Protein AF-A0AA35S263-F1 (afdb_monomer_lite)

Radius of gyration: 18.03 Å; chains: 1; bounding box: 38×38×39 Å

Secondary structure (DSSP, 8-state):
-------SS-S-HHHHHHHHHHT-TTSTT------S--S---HHHHHHHHHHH-TTSTT---TT--

Foldseek 3Di:
DDDDPDDPDPPDPVSVVVVCLCPDPPRPPNPDDDDPQPDPPDPVSVVVVVLCPDPPRPNHDDPDDD

pLDDT: mean 72.18, std 11.09, range [39.94, 86.5]

Sequence (66 aa):
MSSSGGYPGTGTKADKDNHSDQCNPNNQEYDGHKKGYPGTGTKSDLDNHADQLNPNNSKYTPKGGK

Structure (mmCIF, N/CA/C/O backbone):
data_AF-A0AA35S263-F1
#
_entry.id   AF-A0AA35S263-F1
#
loop_
_atom_site.group_PDB
_atom_site.id
_atom_site.type_symbol
_atom_site.label_atom_id
_atom_site.label_alt_id
_atom_site.label_comp_id
_atom_site.label_asym_id
_atom_site.label_entity_id
_atom_site.label_seq_id
_atom_site.pdbx_PDB_ins_code
_atom_site.Cartn_x
_atom_site.Cartn_y
_atom_site.Cartn_z
_atom_site.occupancy
_atom_site.B_iso_or_equiv
_atom_site.auth_seq_id
_atom_site.auth_comp_id
_atom_site.auth_asym_id
_atom_site.auth_atom_id
_atom_site.pdbx_PDB_model_num
ATOM 1 N N . MET A 1 1 ? 8.701 -28.254 -8.850 1.00 39.94 1 MET A N 1
ATOM 2 C CA . MET A 1 1 ? 9.743 -27.248 -8.548 1.00 39.94 1 MET A CA 1
ATOM 3 C C . MET A 1 1 ? 9.058 -25.969 -8.095 1.00 39.94 1 MET A C 1
ATOM 5 O O . MET A 1 1 ? 7.939 -25.722 -8.520 1.00 39.94 1 MET A O 1
ATOM 9 N N . SER A 1 2 ? 9.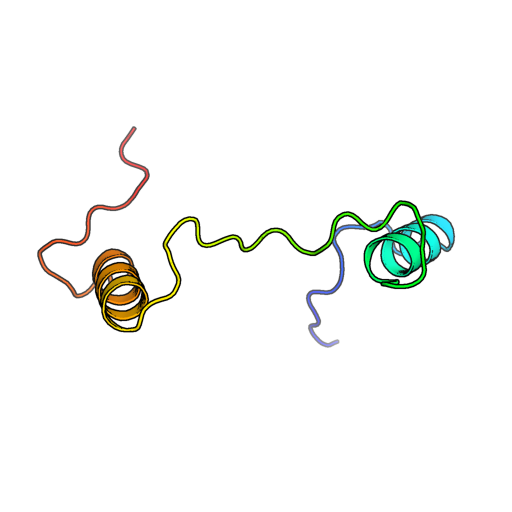697 -25.264 -7.165 1.00 43.34 2 SER A N 1
ATOM 10 C CA . SER A 1 2 ? 9.197 -24.194 -6.298 1.00 43.34 2 SER A CA 1
ATOM 11 C C . SER A 1 2 ? 8.332 -23.095 -6.918 1.00 43.34 2 SER A C 1
ATOM 13 O O . SER A 1 2 ? 8.691 -22.483 -7.915 1.00 43.34 2 SER A O 1
ATOM 15 N N . SER A 1 3 ? 7.250 -22.808 -6.192 1.00 61.62 3 SER A N 1
ATOM 16 C CA . SER A 1 3 ? 6.802 -21.489 -5.719 1.00 61.62 3 SER A CA 1
ATOM 17 C C . SER A 1 3 ? 7.688 -20.281 -6.075 1.00 61.62 3 SER A C 1
ATOM 19 O O . SER A 1 3 ? 8.827 -20.208 -5.619 1.00 61.62 3 SER A O 1
ATOM 21 N N . SER A 1 4 ? 7.123 -19.283 -6.757 1.00 45.12 4 SER A N 1
ATOM 22 C CA . SER A 1 4 ? 7.168 -17.885 -6.300 1.00 45.12 4 SER A CA 1
ATOM 23 C C . SER A 1 4 ? 6.126 -17.054 -7.060 1.00 45.12 4 SER A C 1
ATOM 25 O O . SER A 1 4 ? 6.087 -17.022 -8.287 1.00 45.12 4 SER A O 1
ATOM 27 N N . GLY A 1 5 ? 5.219 -16.421 -6.315 1.00 51.06 5 GLY A N 1
ATOM 28 C CA . GLY A 1 5 ? 4.219 -15.503 -6.853 1.00 51.06 5 GLY A CA 1
ATOM 29 C C . GLY A 1 5 ? 4.861 -14.184 -7.275 1.00 51.06 5 GLY A C 1
ATOM 30 O O . GLY A 1 5 ? 4.887 -13.237 -6.495 1.00 51.06 5 GLY A O 1
ATOM 31 N N . GLY A 1 6 ? 5.394 -14.136 -8.494 1.00 54.72 6 GLY A N 1
ATOM 32 C CA . GLY A 1 6 ? 5.914 -12.925 -9.123 1.00 54.72 6 GLY A CA 1
ATOM 33 C C . GLY A 1 6 ? 5.073 -12.545 -10.336 1.00 54.72 6 GLY A C 1
ATOM 34 O O . GLY A 1 6 ? 4.855 -13.393 -11.189 1.00 54.72 6 GLY A O 1
ATOM 35 N N . TYR A 1 7 ? 4.626 -11.284 -10.356 1.00 52.81 7 TYR A N 1
ATOM 36 C CA . TYR A 1 7 ? 4.075 -10.483 -11.464 1.00 52.81 7 TYR A CA 1
ATOM 37 C C . TYR A 1 7 ? 3.109 -11.208 -12.429 1.00 52.81 7 TYR A C 1
ATOM 39 O O . TYR A 1 7 ? 3.541 -12.081 -13.176 1.00 52.81 7 TYR A O 1
ATOM 47 N N . PRO A 1 8 ? 1.825 -10.805 -12.533 1.00 59.44 8 PRO A N 1
ATOM 48 C CA . PRO A 1 8 ? 0.863 -11.390 -13.477 1.00 59.44 8 PRO A CA 1
ATOM 49 C C . PRO A 1 8 ? 1.123 -10.968 -14.943 1.00 59.44 8 PRO A C 1
ATOM 51 O O . PRO A 1 8 ? 0.189 -10.710 -15.694 1.00 59.44 8 PRO A O 1
ATOM 54 N N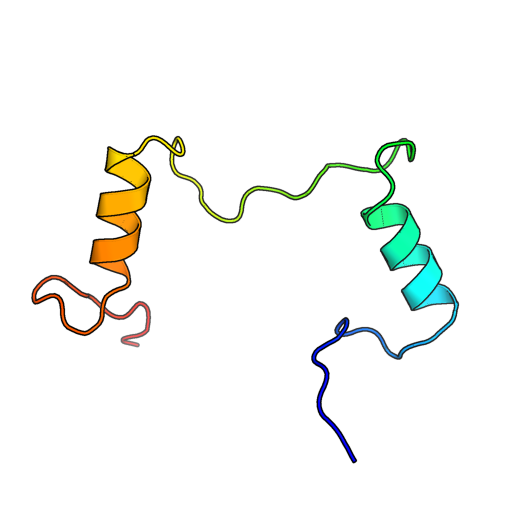 . GLY A 1 9 ? 2.389 -10.847 -15.346 1.00 61.09 9 GLY A N 1
ATOM 55 C CA . GLY A 1 9 ? 2.818 -10.628 -16.723 1.00 61.09 9 GLY A CA 1
ATOM 56 C C . GLY A 1 9 ? 3.327 -11.931 -17.331 1.00 61.09 9 GLY A C 1
ATOM 57 O O . GLY A 1 9 ? 3.797 -12.821 -16.625 1.00 61.09 9 GLY A O 1
ATOM 58 N N . THR A 1 10 ? 3.289 -12.038 -18.656 1.00 68.00 10 THR A N 1
ATOM 59 C CA . THR A 1 10 ? 3.740 -13.224 -19.410 1.00 68.00 10 THR A CA 1
ATOM 60 C C . THR A 1 10 ? 5.250 -13.505 -19.312 1.00 68.00 10 THR A C 1
ATOM 62 O O . THR A 1 10 ? 5.761 -14.418 -19.959 1.00 68.00 10 THR A O 1
ATOM 65 N N . GLY A 1 11 ? 5.980 -12.740 -18.493 1.00 67.81 11 GLY A N 1
ATOM 66 C CA . GLY A 1 11 ? 7.419 -12.869 -18.265 1.00 67.81 11 GLY A CA 1
ATOM 67 C C . GLY A 1 11 ? 8.267 -12.370 -19.435 1.00 67.81 11 GLY A C 1
ATOM 68 O O . GLY A 1 11 ? 9.477 -12.606 -19.460 1.00 67.81 11 GLY A O 1
ATOM 69 N N . THR A 1 12 ? 7.653 -11.692 -20.407 1.00 77.56 12 THR A N 1
ATOM 70 C CA . THR A 1 12 ? 8.344 -11.174 -21.587 1.00 77.56 12 THR A CA 1
ATOM 71 C C . THR A 1 12 ? 9.247 -10.000 -21.218 1.00 77.56 12 THR A C 1
ATOM 73 O O . THR A 1 12 ? 9.117 -9.385 -20.157 1.00 77.56 12 THR A O 1
ATOM 76 N N . LYS A 1 13 ? 10.181 -9.654 -22.112 1.00 78.69 13 LYS A N 1
ATOM 77 C CA . LYS A 1 13 ? 11.016 -8.462 -21.929 1.00 78.69 13 LYS A CA 1
ATOM 78 C C . LYS A 1 13 ? 10.165 -7.192 -21.766 1.00 78.69 13 LYS A C 1
ATOM 80 O O . LYS A 1 13 ? 10.463 -6.400 -20.884 1.00 78.69 13 LYS A O 1
ATOM 85 N N . ALA A 1 14 ? 9.085 -7.058 -22.533 1.00 76.31 14 ALA A N 1
ATOM 86 C CA . ALA A 1 14 ? 8.166 -5.929 -22.419 1.00 76.31 14 ALA A CA 1
ATOM 87 C C . ALA A 1 14 ? 7.490 -5.858 -21.037 1.00 76.31 14 ALA A C 1
ATOM 89 O O . ALA A 1 14 ? 7.398 -4.780 -20.461 1.00 76.31 14 ALA A O 1
ATOM 90 N N . ASP A 1 15 ? 7.090 -7.000 -20.462 1.00 72.81 15 ASP A N 1
ATOM 91 C CA . ASP A 1 15 ? 6.513 -7.041 -19.108 1.00 72.81 15 ASP A CA 1
ATOM 92 C C . ASP A 1 15 ? 7.521 -6.584 -18.044 1.00 72.81 15 ASP A C 1
ATOM 94 O O . ASP A 1 15 ? 7.172 -5.873 -17.102 1.00 72.81 15 ASP A O 1
ATOM 98 N N . LYS A 1 16 ? 8.788 -6.986 -18.195 1.00 77.69 16 LYS A N 1
ATOM 99 C CA . LYS A 1 16 ? 9.873 -6.602 -17.283 1.00 77.69 16 LYS A CA 1
ATOM 100 C C . LYS A 1 16 ? 10.235 -5.126 -17.394 1.00 77.69 16 LYS A C 1
ATOM 102 O O . LYS A 1 16 ? 10.489 -4.503 -16.364 1.00 77.69 16 LYS A O 1
ATOM 107 N N . ASP A 1 17 ? 10.267 -4.592 -18.609 1.00 80.62 17 ASP A N 1
ATOM 108 C CA . ASP A 1 17 ? 10.526 -3.174 -18.860 1.00 80.62 17 ASP A CA 1
ATOM 109 C C . ASP A 1 17 ? 9.388 -2.332 -18.261 1.00 80.62 17 ASP A C 1
ATOM 111 O O . ASP A 1 17 ? 9.647 -1.497 -17.401 1.00 80.62 17 ASP A O 1
ATOM 115 N N . ASN A 1 18 ? 8.126 -2.671 -18.561 1.00 78.19 18 ASN A N 1
ATOM 116 C CA . ASN A 1 18 ? 6.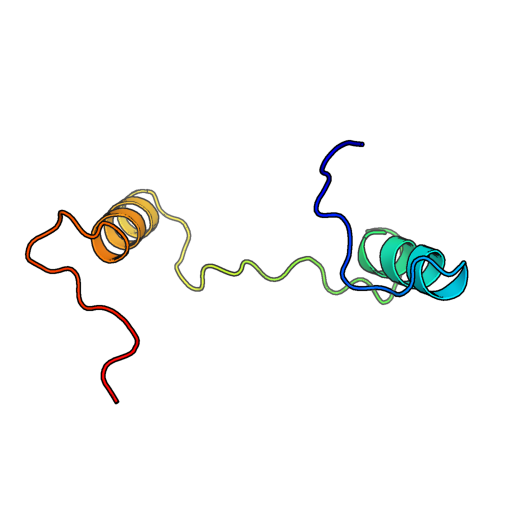951 -2.015 -17.978 1.00 78.19 18 ASN A CA 1
ATOM 117 C C . ASN A 1 18 ? 6.962 -2.045 -16.445 1.00 78.19 18 ASN A C 1
ATOM 119 O O . ASN A 1 18 ? 6.711 -1.030 -15.802 1.00 78.19 18 ASN A O 1
ATOM 123 N N . HIS A 1 19 ? 7.272 -3.195 -15.841 1.00 77.44 19 HIS A N 1
ATOM 124 C CA . HIS A 1 19 ? 7.384 -3.293 -14.387 1.00 77.44 19 HIS A CA 1
ATOM 125 C C . HIS A 1 19 ? 8.519 -2.412 -13.844 1.00 77.44 19 HIS A C 1
ATOM 127 O O . HIS A 1 19 ? 8.369 -1.763 -12.812 1.00 77.44 19 HIS A O 1
ATOM 133 N N . SER A 1 20 ? 9.667 -2.390 -14.523 1.00 80.19 20 SER A N 1
ATOM 134 C CA . SER A 1 20 ? 10.808 -1.562 -14.120 1.00 80.19 20 SER A CA 1
ATOM 135 C C . SER A 1 20 ? 10.452 -0.078 -14.178 1.00 80.19 20 SER A C 1
ATOM 137 O O . SER A 1 20 ? 10.738 0.648 -13.231 1.00 80.19 20 SER A O 1
ATOM 139 N N . ASP A 1 21 ? 9.749 0.347 -15.226 1.00 81.56 21 ASP A N 1
ATOM 140 C CA . ASP A 1 21 ? 9.298 1.725 -15.414 1.00 81.56 21 ASP A CA 1
ATOM 141 C C . ASP A 1 21 ? 8.239 2.134 -14.383 1.00 81.56 21 ASP A C 1
ATOM 143 O O . ASP A 1 21 ? 8.292 3.248 -13.858 1.00 81.56 21 ASP A O 1
ATOM 147 N N . GLN A 1 22 ? 7.321 1.226 -14.030 1.00 76.75 22 GLN A N 1
ATOM 148 C CA . GLN A 1 22 ? 6.304 1.430 -12.991 1.00 76.75 22 GLN A CA 1
ATOM 149 C C . GLN A 1 22 ? 6.865 1.461 -11.566 1.00 76.75 22 GLN A C 1
ATOM 151 O O . GLN A 1 22 ? 6.183 1.936 -10.660 1.00 76.75 22 GLN A O 1
ATOM 156 N N . CYS A 1 23 ? 8.076 0.949 -11.347 1.00 79.62 23 CYS A N 1
ATOM 157 C CA . CYS A 1 23 ? 8.738 0.927 -10.042 1.00 79.62 23 CYS A CA 1
ATOM 158 C C . CYS A 1 23 ? 9.946 1.871 -9.961 1.00 79.62 23 CYS A C 1
ATOM 160 O O . CYS A 1 23 ? 10.627 1.892 -8.935 1.00 79.62 23 CYS A O 1
ATOM 162 N N . ASN A 1 24 ? 10.237 2.635 -11.015 1.00 81.88 24 ASN A N 1
ATOM 163 C CA . ASN A 1 24 ? 11.368 3.550 -11.056 1.00 81.88 24 ASN A CA 1
ATOM 164 C C . ASN A 1 24 ? 10.948 4.953 -10.579 1.00 81.88 24 ASN A C 1
ATOM 166 O O . ASN A 1 24 ? 10.325 5.680 -11.347 1.00 81.88 24 ASN A O 1
ATOM 170 N N . PRO A 1 25 ? 11.343 5.400 -9.372 1.00 76.94 25 PRO A N 1
ATOM 171 C CA . PRO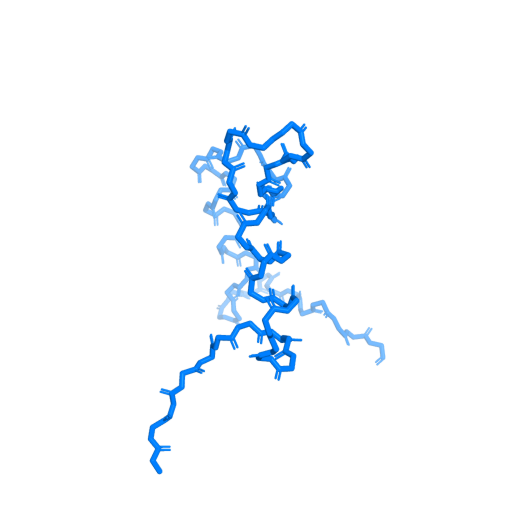 A 1 25 ? 10.996 6.732 -8.875 1.00 76.94 25 PRO A CA 1
ATOM 172 C C . PRO A 1 25 ? 11.636 7.885 -9.663 1.00 76.94 25 PRO A C 1
ATOM 174 O O . PRO A 1 25 ? 11.233 9.029 -9.486 1.00 76.94 25 PRO A O 1
ATOM 177 N N . ASN A 1 26 ? 12.621 7.602 -10.522 1.00 82.12 26 ASN A N 1
ATOM 178 C CA . ASN A 1 26 ? 13.226 8.586 -11.421 1.00 82.12 26 ASN A CA 1
ATOM 179 C C . ASN A 1 26 ? 12.537 8.637 -12.797 1.00 82.12 26 ASN A C 1
ATOM 181 O O . ASN A 1 26 ? 12.937 9.433 -13.644 1.00 82.12 26 ASN A O 1
ATOM 185 N N . ASN A 1 27 ? 11.543 7.781 -13.051 1.00 81.56 27 ASN A N 1
ATOM 186 C CA . ASN A 1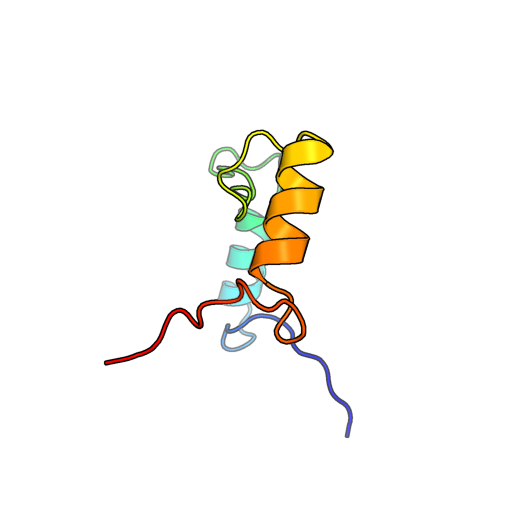 27 ? 10.717 7.857 -14.249 1.00 81.56 27 ASN A CA 1
ATOM 187 C C . ASN A 1 27 ? 9.686 8.986 -14.090 1.00 81.56 27 ASN A C 1
ATOM 189 O O . ASN A 1 27 ? 9.015 9.068 -13.065 1.00 81.56 27 ASN A O 1
ATOM 193 N N . GLN A 1 28 ? 9.535 9.843 -15.102 1.00 78.06 28 GLN A N 1
ATOM 194 C CA . GLN A 1 28 ? 8.578 10.957 -15.058 1.00 78.06 28 GLN A CA 1
ATOM 195 C C . GLN A 1 28 ? 7.120 10.481 -14.986 1.00 78.06 28 GLN A C 1
ATOM 197 O O . GLN A 1 28 ? 6.283 11.173 -14.416 1.00 78.06 28 GLN A O 1
ATOM 202 N N . GLU A 1 29 ? 6.839 9.287 -15.511 1.00 77.31 29 GLU A N 1
ATOM 203 C CA . GLU A 1 29 ? 5.509 8.663 -15.511 1.00 77.31 29 GLU A CA 1
ATOM 204 C C . GLU A 1 29 ? 5.223 7.846 -14.232 1.00 77.31 29 GLU A C 1
ATOM 206 O O . GLU A 1 29 ? 4.185 7.191 -14.115 1.00 77.31 29 GLU A O 1
ATOM 211 N N . TYR A 1 30 ? 6.139 7.840 -13.256 1.00 78.25 30 TYR A N 1
ATOM 212 C CA . TYR A 1 30 ? 5.941 7.137 -11.989 1.00 78.25 30 TYR A CA 1
ATOM 213 C C . TYR A 1 30 ? 4.950 7.890 -11.083 1.00 78.25 30 TYR A C 1
ATOM 215 O O . TYR A 1 30 ? 5.310 8.851 -10.409 1.00 78.25 30 TYR A O 1
ATOM 223 N N . ASP A 1 31 ? 3.703 7.408 -11.009 1.00 72.69 31 ASP A N 1
ATOM 224 C CA . ASP A 1 31 ? 2.641 7.948 -10.125 1.00 72.69 31 ASP A CA 1
ATOM 225 C C . ASP A 1 31 ? 2.732 7.429 -8.669 1.00 72.69 31 ASP A C 1
ATOM 227 O O . ASP A 1 31 ? 1.882 7.711 -7.822 1.00 72.69 31 ASP A O 1
ATOM 231 N N . GLY A 1 32 ? 3.761 6.639 -8.345 1.00 70.25 32 GLY A N 1
ATOM 232 C CA . GLY A 1 32 ? 3.893 6.011 -7.034 1.00 70.25 32 GLY A CA 1
ATOM 233 C C . GLY A 1 32 ? 2.957 4.822 -6.806 1.00 70.25 32 GLY A C 1
ATOM 234 O O . GLY A 1 32 ? 1.921 4.644 -7.448 1.00 70.25 32 GLY A O 1
ATOM 235 N N . HIS A 1 33 ? 3.296 3.987 -5.824 1.00 67.31 33 HIS A N 1
ATOM 236 C CA . HIS A 1 33 ? 2.347 2.997 -5.323 1.00 67.31 33 HIS A CA 1
ATOM 237 C C . HIS A 1 33 ? 1.255 3.708 -4.520 1.00 67.31 33 HIS A C 1
ATOM 239 O O . HIS A 1 33 ? 1.500 4.196 -3.412 1.00 67.31 33 HIS A O 1
ATOM 245 N N . LYS A 1 34 ? 0.028 3.742 -5.054 1.00 66.81 34 LYS A N 1
ATOM 246 C CA . LYS A 1 34 ? -1.127 4.201 -4.274 1.00 66.81 34 LYS A CA 1
ATOM 247 C C . LYS A 1 34 ? -1.278 3.277 -3.076 1.00 66.81 34 LYS A C 1
ATOM 249 O O . LYS A 1 34 ? -1.374 2.059 -3.230 1.00 66.81 34 LYS A O 1
ATOM 254 N N . LYS A 1 35 ? -1.274 3.852 -1.872 1.00 64.88 35 LYS A N 1
ATOM 255 C CA . LYS A 1 35 ? -1.551 3.090 -0.654 1.00 64.88 35 LYS A CA 1
ATOM 256 C C . LYS A 1 35 ? -2.917 2.430 -0.829 1.00 64.88 35 LYS A C 1
ATOM 258 O O . LYS A 1 35 ? -3.925 3.116 -0.945 1.00 64.88 35 LYS A O 1
ATOM 263 N N . GLY A 1 36 ? -2.943 1.097 -0.846 1.00 68.75 36 GLY A N 1
ATOM 264 C CA . GLY A 1 36 ? -4.191 0.329 -0.925 1.00 68.75 36 GLY A CA 1
ATOM 265 C C . GLY A 1 36 ? -5.095 0.527 0.297 1.00 68.75 36 GLY A C 1
ATOM 266 O O . GLY A 1 36 ? -6.269 0.170 0.259 1.00 68.75 36 GLY A O 1
ATOM 267 N N . TYR A 1 37 ? -4.562 1.118 1.371 1.00 71.69 37 TYR A N 1
ATOM 268 C CA . TYR A 1 37 ? -5.325 1.530 2.537 1.00 71.69 37 TYR A CA 1
ATOM 269 C C . TYR A 1 37 ? -5.754 3.003 2.408 1.00 71.69 37 TYR A C 1
ATOM 271 O O . TYR A 1 37 ? -4.884 3.877 2.422 1.00 71.69 37 TYR A O 1
ATOM 279 N N . PRO A 1 38 ? -7.066 3.296 2.303 1.00 71.12 38 PRO A N 1
ATOM 280 C CA . PRO A 1 38 ? -7.573 4.660 2.153 1.00 71.12 38 PRO A CA 1
ATOM 281 C C . PRO A 1 38 ? -7.596 5.464 3.464 1.00 71.12 38 PRO A C 1
ATOM 283 O O . PRO A 1 38 ? -7.916 6.649 3.434 1.00 71.12 38 PRO A O 1
ATOM 286 N N . GLY A 1 39 ? -7.318 4.840 4.617 1.00 74.62 39 GLY A N 1
ATOM 287 C CA . GLY A 1 39 ? -7.302 5.537 5.906 1.00 74.62 39 GLY A CA 1
ATOM 288 C C . GLY A 1 39 ? -6.056 6.404 6.099 1.00 74.62 39 GLY A C 1
ATOM 289 O O . GLY A 1 39 ? -5.087 6.324 5.342 1.00 74.62 39 GLY A O 1
ATOM 290 N N . THR A 1 40 ? -6.053 7.225 7.150 1.00 81.19 40 THR A N 1
ATOM 291 C CA . THR A 1 40 ? -4.985 8.212 7.399 1.00 81.19 40 THR A CA 1
ATOM 292 C C . THR A 1 40 ? -3.657 7.565 7.807 1.00 81.19 40 THR A C 1
ATOM 294 O O . THR A 1 40 ? -2.617 8.222 7.829 1.00 81.19 40 THR A O 1
ATOM 297 N N . GLY A 1 41 ? -3.672 6.259 8.099 1.00 79.56 41 GLY A N 1
ATOM 298 C CA . GLY A 1 41 ? -2.498 5.484 8.498 1.00 79.56 41 GLY A CA 1
ATOM 299 C C . GLY A 1 41 ? -2.065 5.739 9.941 1.00 79.56 41 GLY A C 1
ATOM 300 O O . GLY A 1 41 ? -0.972 5.328 10.327 1.00 79.56 41 GLY A O 1
ATOM 301 N N . THR A 1 42 ? -2.898 6.411 10.741 1.00 86.50 42 THR A N 1
ATOM 302 C CA . THR A 1 42 ? -2.683 6.522 12.186 1.00 86.50 42 THR A CA 1
ATOM 303 C C . THR A 1 42 ? -2.753 5.147 12.845 1.00 86.50 42 THR A C 1
ATOM 305 O O . THR A 1 42 ? -3.349 4.209 12.317 1.00 86.50 42 THR A O 1
ATOM 308 N N . LYS A 1 43 ? -2.167 5.016 14.039 1.00 83.31 43 LYS A N 1
ATOM 309 C CA . LYS A 1 43 ? -2.232 3.757 14.785 1.00 83.31 43 LYS A CA 1
ATOM 310 C C . LYS A 1 43 ? -3.678 3.310 15.039 1.00 83.31 43 LYS A C 1
ATOM 312 O O . LYS A 1 43 ? -3.984 2.149 14.813 1.00 83.31 43 LYS A O 1
ATOM 317 N N . SER A 1 44 ? -4.567 4.233 15.411 1.00 80.50 44 SER A N 1
ATOM 318 C CA . SER A 1 44 ? -5.991 3.921 15.593 1.00 80.50 44 SER A CA 1
ATOM 319 C C . SER A 1 44 ? -6.651 3.438 14.301 1.00 80.50 44 SER A C 1
ATOM 321 O O . SER A 1 44 ? -7.461 2.520 14.341 1.00 80.50 44 SER A O 1
ATOM 323 N N . ASP A 1 45 ? -6.310 4.038 13.162 1.00 79.75 45 ASP A N 1
ATOM 324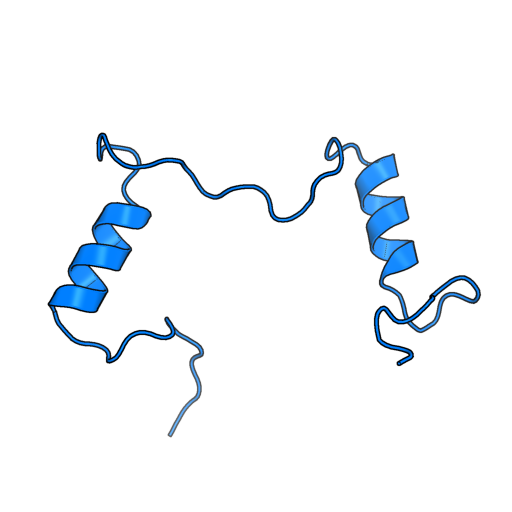 C CA . ASP A 1 45 ? -6.829 3.642 11.853 1.00 79.75 45 ASP A CA 1
ATOM 325 C C . ASP A 1 45 ? -6.370 2.233 11.460 1.00 79.75 45 ASP A C 1
ATOM 327 O O . ASP A 1 45 ? -7.174 1.417 11.006 1.00 79.75 45 ASP A O 1
ATOM 331 N N . LEU A 1 46 ? -5.089 1.928 11.681 1.00 82.88 46 LEU A N 1
ATOM 332 C CA . LEU A 1 46 ? -4.513 0.612 11.413 1.00 82.88 46 LEU A CA 1
ATOM 333 C C . LEU A 1 46 ? -5.075 -0.466 12.344 1.00 82.88 46 LEU A C 1
ATOM 335 O O . LEU A 1 46 ? -5.403 -1.550 11.867 1.00 82.88 46 LEU A O 1
ATOM 339 N N . ASP A 1 47 ? -5.221 -0.161 13.635 1.00 82.19 47 ASP A N 1
ATOM 340 C CA . ASP A 1 47 ? -5.805 -1.073 14.622 1.00 82.19 47 ASP A CA 1
ATOM 341 C C . ASP A 1 47 ? -7.273 -1.375 14.254 1.00 82.19 47 ASP A C 1
ATOM 343 O O . ASP A 1 47 ? -7.656 -2.537 14.120 1.00 82.19 47 ASP A O 1
ATOM 347 N N . ASN A 1 48 ? -8.067 -0.342 13.942 1.00 79.69 48 ASN A N 1
ATOM 348 C CA . ASN A 1 48 ? -9.450 -0.502 13.482 1.00 79.69 48 ASN A CA 1
ATOM 349 C C . ASN A 1 48 ? -9.545 -1.320 12.183 1.00 79.69 48 ASN A C 1
ATOM 351 O O . ASN A 1 48 ? -10.441 -2.149 12.027 1.00 79.69 48 ASN A O 1
ATOM 355 N N . HIS A 1 49 ? -8.638 -1.092 11.232 1.00 78.44 49 HIS A N 1
ATOM 356 C CA . HIS A 1 49 ? -8.599 -1.846 9.982 1.00 78.44 49 HIS A CA 1
ATOM 357 C C . HIS A 1 49 ? -8.229 -3.319 10.207 1.00 78.44 49 HIS A C 1
ATOM 359 O O . HIS A 1 49 ? -8.830 -4.203 9.598 1.00 78.44 49 HIS A O 1
ATOM 365 N N . ALA A 1 50 ? -7.275 -3.597 11.098 1.00 79.38 50 ALA A N 1
ATOM 366 C CA . ALA A 1 50 ? -6.919 -4.960 11.478 1.00 79.38 50 ALA A CA 1
ATOM 367 C C . ALA A 1 50 ? -8.112 -5.685 12.123 1.00 79.38 50 ALA A C 1
ATOM 369 O O . ALA A 1 50 ? -8.420 -6.819 11.752 1.00 79.38 50 ALA A O 1
ATOM 370 N N . ASP A 1 51 ? -8.841 -5.003 13.006 1.00 81.88 51 ASP A N 1
ATOM 371 C CA . ASP A 1 51 ? -10.037 -5.539 13.655 1.00 81.88 51 ASP A CA 1
ATOM 372 C C . ASP A 1 51 ? -11.170 -5.831 12.665 1.00 81.88 51 ASP A C 1
ATOM 374 O O . ASP A 1 51 ? -11.860 -6.842 12.805 1.00 81.88 51 ASP A O 1
ATOM 378 N N . GLN A 1 52 ? -11.355 -4.983 11.648 1.00 78.06 52 GLN A N 1
ATOM 379 C CA . GLN A 1 52 ? -12.340 -5.184 10.577 1.00 78.06 52 GLN A CA 1
ATOM 380 C C . GLN A 1 52 ? -12.028 -6.380 9.674 1.00 78.06 52 GLN A C 1
ATOM 382 O O . GLN A 1 52 ? -12.944 -6.924 9.062 1.00 78.06 52 GLN A O 1
ATOM 387 N N . LEU A 1 53 ? -10.758 -6.772 9.558 1.00 79.69 53 LEU A N 1
ATOM 388 C CA . LEU A 1 53 ? -10.319 -7.890 8.719 1.00 79.69 53 LEU A CA 1
ATOM 389 C C . LEU A 1 53 ? -10.114 -9.191 9.501 1.00 79.69 53 LEU A C 1
ATOM 391 O O . LEU A 1 53 ? -9.799 -10.215 8.899 1.00 79.69 53 LEU A O 1
ATOM 395 N N . ASN A 1 54 ? -10.305 -9.173 10.819 1.00 81.81 54 ASN A N 1
ATOM 396 C CA . ASN A 1 54 ? -10.157 -10.344 11.668 1.00 81.81 54 ASN A CA 1
ATOM 397 C C . ASN A 1 54 ? -11.445 -11.194 11.657 1.00 81.81 54 ASN A C 1
ATOM 399 O O . ASN A 1 54 ? -12.416 -10.795 12.295 1.00 81.81 54 ASN A O 1
ATOM 403 N N . PRO A 1 55 ? -11.473 -12.388 11.034 1.00 75.75 55 PRO A N 1
ATOM 404 C CA . PRO A 1 55 ? -12.663 -13.246 11.010 1.00 75.75 55 PRO A CA 1
ATOM 405 C C . PRO A 1 55 ? -13.066 -13.780 12.394 1.00 75.75 55 PRO A C 1
ATOM 407 O O . PRO A 1 55 ? -14.187 -14.248 12.563 1.00 75.75 55 PRO A O 1
ATOM 410 N N . ASN A 1 56 ? -12.179 -13.690 13.392 1.00 80.88 56 ASN A N 1
ATOM 411 C CA . ASN A 1 56 ? -12.481 -14.039 14.781 1.00 80.88 56 ASN A CA 1
ATOM 412 C C . ASN A 1 56 ? -13.092 -12.867 15.572 1.00 80.88 56 ASN A C 1
ATOM 414 O O . ASN A 1 56 ? -13.392 -13.016 16.756 1.00 80.88 56 ASN A O 1
ATOM 418 N N . ASN A 1 57 ? -13.257 -11.692 14.957 1.00 79.06 57 ASN A N 1
ATOM 419 C CA . ASN A 1 57 ? -13.944 -10.558 15.562 1.00 79.06 57 ASN A CA 1
ATOM 420 C C . ASN A 1 57 ? -15.457 -10.695 15.347 1.00 79.06 57 ASN A C 1
ATOM 422 O O . ASN A 1 57 ? -15.920 -10.869 14.224 1.00 79.06 57 ASN A O 1
ATOM 426 N N . SER A 1 58 ? -16.248 -10.537 16.407 1.00 76.31 58 SER A N 1
ATOM 427 C CA . SER A 1 58 ? -17.716 -10.601 16.345 1.00 76.31 58 SER A CA 1
ATOM 428 C C . SER A 1 58 ? -18.353 -9.530 15.452 1.00 76.31 58 SER A C 1
ATOM 430 O O . SER A 1 58 ? -19.498 -9.682 15.037 1.00 76.31 58 SER A O 1
ATOM 432 N N . LYS A 1 59 ? -17.623 -8.450 15.147 1.00 72.25 59 LYS A N 1
ATOM 433 C CA . LYS A 1 59 ? -18.053 -7.369 14.244 1.00 72.25 59 LYS A CA 1
ATOM 434 C C . LYS A 1 59 ? -17.569 -7.552 12.800 1.00 72.25 59 LYS A C 1
ATOM 436 O O . LYS A 1 59 ? -17.855 -6.703 11.953 1.00 72.25 59 LYS A O 1
ATOM 441 N N . TYR A 1 60 ? -16.827 -8.623 12.514 1.00 76.31 60 TYR A N 1
ATOM 442 C CA . TYR A 1 60 ? -16.368 -8.936 11.167 1.00 76.31 60 TYR A CA 1
ATOM 443 C C . TYR A 1 60 ? -17.564 -9.152 10.242 1.00 76.31 60 TYR A C 1
ATOM 445 O O . TYR A 1 60 ? -18.401 -10.022 10.475 1.00 76.31 60 TYR A O 1
ATOM 453 N N . THR A 1 61 ? -17.639 -8.357 9.176 1.00 73.12 61 THR A N 1
ATOM 454 C CA . THR A 1 61 ? -18.644 -8.534 8.125 1.00 73.12 61 THR A CA 1
ATOM 455 C C . THR A 1 61 ? -17.914 -8.872 6.827 1.00 73.12 61 THR A C 1
ATOM 457 O O . THR A 1 61 ? -17.215 -8.004 6.295 1.00 73.12 61 THR A O 1
ATOM 460 N N . PRO A 1 62 ? -18.028 -10.104 6.295 1.00 68.56 62 PRO A N 1
ATOM 461 C CA . PRO A 1 62 ? -17.373 -10.453 5.043 1.00 68.56 62 PRO A CA 1
ATOM 462 C C . PRO A 1 62 ? -17.934 -9.595 3.902 1.00 68.56 62 PRO A C 1
ATOM 464 O O . PRO A 1 62 ? -19.138 -9.585 3.633 1.00 68.56 62 PRO A O 1
ATOM 467 N N . LYS A 1 63 ? -17.053 -8.873 3.200 1.00 66.25 63 LYS A N 1
ATOM 468 C CA . LYS A 1 63 ? -17.385 -8.181 1.946 1.00 66.25 63 LYS A CA 1
ATOM 469 C C . LYS A 1 63 ? -17.617 -9.230 0.854 1.00 66.25 63 LYS A C 1
ATOM 471 O O . LYS A 1 63 ? -16.697 -9.568 0.118 1.00 66.25 63 LYS A O 1
ATOM 476 N N . GLY A 1 64 ? -18.828 -9.776 0.773 1.00 61.31 64 GLY A N 1
ATOM 477 C CA . GLY A 1 64 ? -19.141 -10.775 -0.254 1.00 61.31 64 GLY A CA 1
ATOM 478 C C . GLY A 1 64 ? -20.495 -11.475 -0.176 1.00 61.31 64 GLY A C 1
ATOM 479 O O . GLY A 1 64 ? -20.709 -12.397 -0.949 1.00 61.31 64 GLY A O 1
ATOM 480 N N . GLY A 1 65 ? -21.412 -11.073 0.708 1.00 51.12 65 GLY A N 1
ATOM 481 C CA . GLY A 1 65 ? -22.777 -11.605 0.693 1.00 51.12 65 GLY A CA 1
ATOM 482 C C . GLY A 1 65 ? -23.601 -11.013 -0.454 1.00 51.12 65 GLY A C 1
ATOM 483 O O . GLY A 1 65 ? -24.278 -10.005 -0.255 1.00 51.12 65 GLY A O 1
ATOM 484 N N . LYS A 1 66 ? -23.525 -11.617 -1.642 1.00 41.62 66 LYS A N 1
ATOM 485 C CA . LYS A 1 66 ? -24.555 -11.544 -2.685 1.00 41.62 66 LYS A CA 1
ATOM 486 C C . LYS A 1 66 ? -24.911 -12.948 -3.138 1.00 41.62 66 LYS A C 1
ATOM 488 O O . LYS A 1 66 ? -23.968 -13.755 -3.273 1.00 41.62 66 LYS A O 1
#

Organism: Geodia barretti (NCBI:txid519541)